Protein AF-A0AAP0E2M1-F1 (afdb_monomer)

pLDDT: mean 97.16, std 3.91, range [71.19, 98.62]

InterPro domains:
  IPR023577 CYTH domain [PF01928] (2-55)
  IPR023577 CYTH domain [PS51707] (1-58)
  IPR033469 CYTH-like domain superfamily [SSF55154] (1-58)

Solvent-accessible surface area (backbone atoms only — not comparable to full-atom values): 4033 Å² total; per-residue (Å²): 136,92,85,83,90,86,81,84,73,92,46,70,70,53,47,50,55,51,51,62,72,45,50,92,73,65,86,83,88,80,51,75,50,77,49,74,61,68,52,100,79,42,60,37,60,77,66,80,40,83,48,73,53,76,46,70,62,133

Secondary structure (DSSP, 8-state):
---------SSHHHHHHHHHHHGGG------EEEEEE--TT-HHHHTT--EEEEEE--

Mean predicted aligned error: 3.2 Å

Sequence (58 aa):
MEVEVKLRLSNSGAHQRLSDLLSPFHCLTHLQSNLFFDTPTARLSSNLTALRLRFYDN

Foldseek 3Di:
DDDDDDDDQPDVVSVVVVCVVCVVVDDDDKDKDKDWDDPPVRVQVVVVHIDIDIDIHD

Radius of gyration: 16.4 Å; Cα contacts (8 Å, |Δi|>4): 39; chains: 1; bounding box: 31×30×41 Å

Structure (mmCIF, N/CA/C/O backbone):
data_AF-A0AAP0E2M1-F1
#
_entry.id   AF-A0AAP0E2M1-F1
#
loop_
_atom_site.group_PDB
_atom_site.id
_atom_site.type_symbol
_atom_site.label_atom_id
_atom_site.label_alt_id
_atom_site.label_comp_id
_atom_site.label_asym_id
_atom_site.label_entity_id
_atom_site.label_seq_id
_atom_site.pdbx_PDB_ins_code
_atom_site.Cartn_x
_atom_site.Cartn_y
_atom_site.Cartn_z
_atom_site.occupancy
_atom_site.B_iso_or_equiv
_atom_site.auth_seq_id
_atom_site.auth_comp_id
_atom_site.auth_asym_id
_atom_site.auth_atom_id
_atom_site.pdbx_PDB_model_num
ATOM 1 N N . MET A 1 1 ? 7.684 -16.740 2.308 1.00 85.62 1 MET A N 1
ATOM 2 C CA . MET A 1 1 ? 6.374 -16.518 1.668 1.00 85.62 1 MET A CA 1
ATOM 3 C C . MET A 1 1 ? 5.680 -15.428 2.460 1.00 85.62 1 MET A C 1
ATOM 5 O O . MET A 1 1 ? 5.456 -15.636 3.644 1.00 85.62 1 MET A O 1
ATOM 9 N N . GLU A 1 2 ? 5.441 -14.265 1.863 1.00 94.94 2 GLU A N 1
ATOM 10 C CA . GLU A 1 2 ? 4.643 -13.201 2.486 1.00 94.94 2 GLU A CA 1
ATOM 11 C C . GLU A 1 2 ? 3.165 -13.491 2.209 1.00 94.94 2 GLU A C 1
ATOM 13 O O . GLU A 1 2 ? 2.806 -13.807 1.074 1.00 94.94 2 GLU A O 1
ATOM 18 N N . VAL A 1 3 ? 2.325 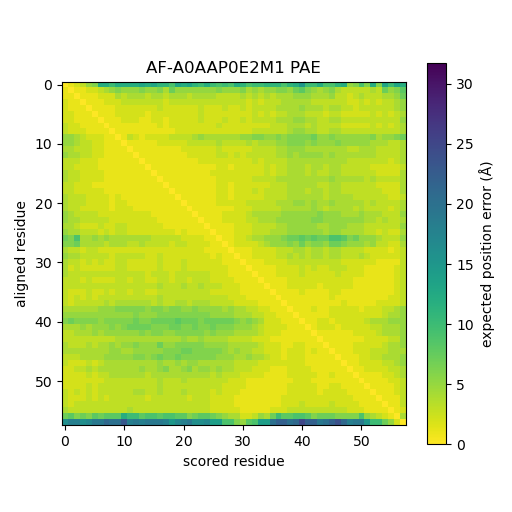-13.460 3.244 1.00 97.38 3 VAL A N 1
ATOM 19 C CA . VAL A 1 3 ? 0.887 -13.736 3.137 1.00 97.38 3 VAL A CA 1
ATOM 20 C C . VAL A 1 3 ? 0.140 -12.659 3.906 1.00 97.38 3 VAL A C 1
ATOM 22 O O . VAL A 1 3 ? 0.373 -12.467 5.096 1.00 97.38 3 VAL A O 1
ATOM 25 N N . GLU A 1 4 ? -0.761 -11.963 3.223 1.00 97.81 4 GLU A N 1
ATOM 26 C CA . GLU A 1 4 ? -1.505 -10.830 3.768 1.00 97.81 4 GLU A CA 1
ATOM 27 C C . GLU A 1 4 ? -2.907 -10.737 3.150 1.00 97.81 4 G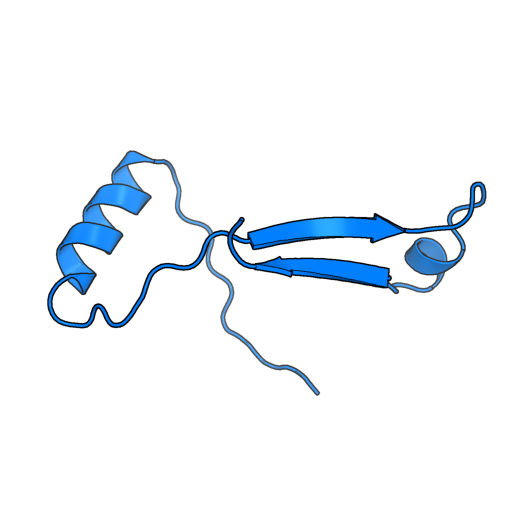LU A C 1
ATOM 29 O O . GLU A 1 4 ? -3.135 -11.155 2.011 1.00 97.81 4 GLU A O 1
ATOM 34 N N . VAL A 1 5 ? -3.856 -10.167 3.899 1.00 98.06 5 VAL A N 1
ATOM 35 C CA . VAL A 1 5 ? -5.211 -9.868 3.415 1.00 98.06 5 VAL A CA 1
ATOM 36 C C . VAL A 1 5 ? -5.234 -8.437 2.883 1.00 98.06 5 VAL A C 1
ATOM 38 O O . VAL A 1 5 ? -5.076 -7.484 3.642 1.00 98.06 5 VAL A O 1
ATOM 41 N N . LYS A 1 6 ? -5.453 -8.277 1.575 1.00 97.69 6 LYS A N 1
ATOM 42 C CA . LYS A 1 6 ? -5.516 -6.971 0.900 1.00 97.69 6 LYS A CA 1
ATOM 43 C C . LYS A 1 6 ? -6.940 -6.651 0.464 1.00 97.69 6 LYS A C 1
ATOM 45 O O . LYS A 1 6 ? -7.477 -7.302 -0.428 1.00 97.69 6 LYS A O 1
ATOM 50 N N . LEU A 1 7 ? -7.532 -5.618 1.063 1.00 98.00 7 LEU A N 1
ATOM 51 C CA . LEU A 1 7 ? -8.872 -5.124 0.736 1.00 98.00 7 LEU A CA 1
ATOM 52 C C . LEU A 1 7 ? -8.793 -3.674 0.254 1.00 98.00 7 LEU A C 1
ATOM 54 O O . LEU A 1 7 ? -8.074 -2.857 0.827 1.00 98.00 7 LEU A O 1
ATOM 58 N N . ARG A 1 8 ? -9.554 -3.338 -0.790 1.00 98.25 8 ARG A N 1
ATOM 59 C CA . ARG A 1 8 ? -9.675 -1.961 -1.282 1.00 98.25 8 ARG A CA 1
ATOM 60 C C . ARG A 1 8 ? -10.879 -1.282 -0.633 1.00 98.25 8 ARG A C 1
ATOM 62 O O . ARG A 1 8 ? -11.994 -1.783 -0.734 1.00 98.25 8 ARG A O 1
ATOM 69 N N . LEU A 1 9 ? -10.669 -0.108 -0.040 1.00 98.31 9 LEU A N 1
ATOM 70 C CA . LEU A 1 9 ? -11.760 0.760 0.410 1.00 98.31 9 LEU A CA 1
ATOM 71 C C . LEU A 1 9 ? -12.339 1.539 -0.776 1.00 98.31 9 LEU A C 1
ATOM 73 O O . LEU A 1 9 ? -11.606 1.966 -1.670 1.00 98.31 9 LEU A O 1
ATOM 77 N N . SER A 1 10 ? -13.660 1.726 -0.792 1.00 97.88 10 SER A N 1
ATOM 78 C CA . SER A 1 10 ? -14.371 2.274 -1.954 1.00 97.88 10 SER A CA 1
ATOM 79 C C . SER A 1 10 ? -14.055 3.746 -2.238 1.00 97.88 10 SER A C 1
ATOM 81 O O . SER A 1 10 ? -14.095 4.162 -3.391 1.00 97.88 10 SER A O 1
ATOM 83 N N . ASN A 1 11 ? -13.792 4.547 -1.201 1.00 98.31 11 ASN A N 1
ATOM 84 C CA . ASN A 1 11 ? -13.531 5.986 -1.296 1.00 98.31 11 ASN A CA 1
ATOM 85 C C . ASN A 1 11 ? -12.958 6.544 0.023 1.00 98.31 11 ASN A C 1
ATOM 87 O O . ASN A 1 11 ? -12.847 5.829 1.021 1.00 98.31 11 ASN A O 1
ATOM 91 N N . SER A 1 12 ? -12.641 7.843 0.032 1.00 98.19 12 SER A N 1
ATOM 92 C CA . SER A 1 12 ? -12.142 8.572 1.206 1.00 98.19 12 SER A CA 1
ATOM 93 C C . SER A 1 12 ? -13.128 8.594 2.382 1.00 98.19 12 SER A C 1
ATOM 95 O O . SER A 1 12 ? -12.701 8.506 3.528 1.00 98.19 12 SER A O 1
ATOM 97 N N . GLY A 1 13 ? -14.442 8.629 2.135 1.00 98.62 13 GLY A N 1
ATOM 98 C CA . GLY A 1 13 ? -15.455 8.548 3.196 1.00 98.62 13 GLY A CA 1
ATOM 99 C C . GLY A 1 13 ? -15.501 7.177 3.885 1.00 98.62 13 GLY A C 1
ATOM 100 O O . GLY A 1 13 ? -15.717 7.083 5.091 1.00 98.62 13 GLY A O 1
ATOM 101 N N . ALA A 1 14 ? -15.262 6.092 3.145 1.00 98.62 14 ALA A N 1
ATOM 102 C CA . ALA A 1 14 ? -15.061 4.758 3.713 1.00 98.62 14 ALA A CA 1
ATOM 103 C C . ALA A 1 14 ? -13.762 4.679 4.532 1.00 98.62 14 ALA A C 1
ATOM 105 O O . ALA A 1 14 ? -13.775 4.097 5.613 1.00 98.62 14 ALA A O 1
ATOM 106 N N . HIS A 1 15 ? -12.681 5.304 4.054 1.00 98.56 15 HIS A N 1
ATOM 107 C CA . HIS A 1 15 ? -11.428 5.416 4.804 1.00 98.56 15 HIS A CA 1
ATOM 108 C C . HIS A 1 15 ? -11.619 6.145 6.140 1.00 98.56 15 HIS A C 1
ATOM 110 O O . HIS A 1 15 ? -11.229 5.605 7.170 1.00 98.56 15 HIS A O 1
ATOM 116 N N . GLN A 1 16 ? -12.264 7.320 6.144 1.00 98.62 16 GLN A N 1
ATOM 117 C CA . GLN A 1 16 ? -12.492 8.083 7.375 1.00 98.62 16 GLN A CA 1
ATOM 118 C C . GLN A 1 16 ? -13.300 7.275 8.395 1.00 98.62 16 GLN A C 1
ATOM 120 O O . GLN A 1 16 ? -12.854 7.106 9.522 1.00 98.62 16 GLN A O 1
ATOM 125 N N . ARG A 1 17 ? -14.423 6.672 7.976 1.00 98.62 17 ARG A N 1
ATOM 126 C CA . ARG A 1 17 ? -15.258 5.846 8.866 1.00 98.62 17 ARG A CA 1
ATOM 127 C C . ARG A 1 17 ? -14.498 4.670 9.478 1.00 98.62 17 ARG A C 1
ATOM 129 O O . ARG A 1 17 ? -14.694 4.369 10.650 1.00 98.62 17 ARG A O 1
ATOM 136 N N . LEU A 1 18 ? -13.652 3.999 8.694 1.00 98.50 18 LEU A N 1
ATOM 137 C CA . LEU A 1 18 ? -12.831 2.901 9.204 1.00 98.50 18 LEU A CA 1
ATOM 138 C C . LEU A 1 18 ? -11.766 3.410 10.183 1.00 98.50 18 LE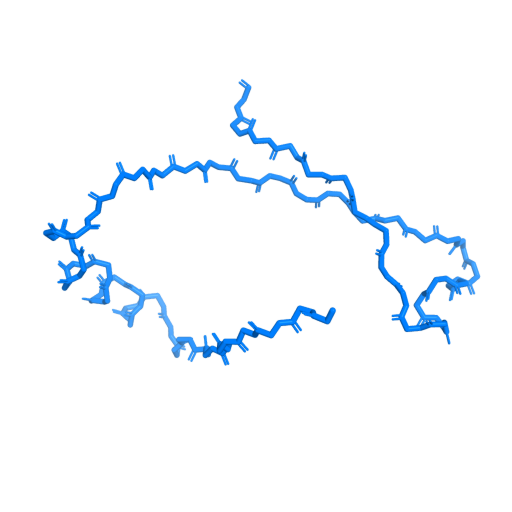U A C 1
ATOM 140 O O . LEU A 1 18 ? -11.552 2.790 11.220 1.00 98.50 18 LEU A O 1
ATOM 144 N N . SER A 1 19 ? -11.130 4.538 9.867 1.00 98.31 19 SER A N 1
ATOM 145 C CA . SER A 1 19 ? -10.151 5.182 10.744 1.00 98.31 19 SER A CA 1
ATOM 146 C C . SER A 1 19 ? -10.772 5.574 12.088 1.00 98.31 19 SER A C 1
ATOM 148 O O . SER A 1 19 ? -10.183 5.297 13.128 1.00 98.31 19 SER A O 1
ATOM 150 N N . ASP A 1 20 ? -11.972 6.162 12.078 1.00 98.56 20 ASP A N 1
ATOM 151 C CA . ASP A 1 20 ? -12.697 6.547 13.294 1.00 98.56 20 ASP A CA 1
ATOM 152 C C . ASP A 1 20 ? -13.044 5.312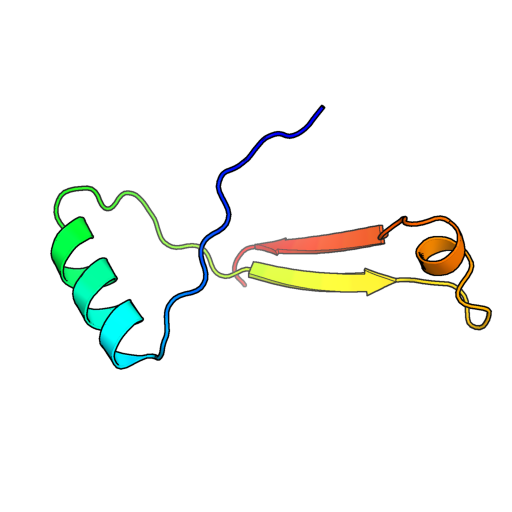 14.139 1.00 98.56 20 ASP A C 1
ATOM 154 O O . ASP A 1 20 ? -12.792 5.290 15.346 1.00 98.56 20 ASP A O 1
ATOM 158 N N . LEU A 1 21 ? -13.553 4.252 13.495 1.00 98.62 21 LEU A N 1
ATOM 159 C CA . LEU A 1 21 ? -13.912 2.990 14.149 1.00 98.62 21 LEU A CA 1
ATOM 160 C C . LEU A 1 21 ? -12.704 2.305 14.809 1.00 98.62 21 LEU A C 1
ATOM 162 O O . LEU A 1 21 ? -12.840 1.722 15.883 1.00 98.62 21 LEU A O 1
ATOM 166 N N . LEU A 1 22 ? -11.531 2.364 14.172 1.00 98.31 22 LEU A N 1
ATOM 167 C CA . LEU A 1 22 ? -10.301 1.736 14.664 1.00 98.31 22 LEU A CA 1
ATOM 168 C C . LEU A 1 22 ? -9.493 2.627 15.621 1.00 98.31 22 LEU A C 1
ATOM 170 O O . LEU A 1 22 ? -8.495 2.159 16.167 1.00 98.31 22 LEU A O 1
ATOM 174 N N . SER A 1 23 ? -9.916 3.872 15.865 1.00 98.12 23 SER A N 1
ATOM 175 C CA . SER A 1 23 ? -9.186 4.821 16.718 1.00 98.12 23 SER A CA 1
ATOM 176 C C . SER A 1 23 ? -8.859 4.314 18.133 1.00 98.12 23 SER A C 1
ATOM 178 O O . SER A 1 23 ? -7.745 4.588 18.582 1.00 98.12 23 SER A O 1
ATOM 180 N N . PRO A 1 24 ? -9.697 3.506 18.825 1.00 98.56 24 PRO A N 1
ATOM 181 C CA . PRO A 1 24 ? -9.332 2.964 20.140 1.00 98.56 24 PRO A CA 1
ATOM 182 C C . PRO A 1 24 ? -8.169 1.961 20.102 1.00 98.56 24 PRO A C 1
ATOM 184 O O . PRO A 1 24 ? -7.592 1.652 21.140 1.00 98.56 24 PRO A O 1
ATOM 187 N N . PHE A 1 25 ? -7.835 1.440 18.919 1.00 98.00 25 PHE A N 1
ATOM 188 C CA . PHE A 1 25 ? -6.758 0.475 18.686 1.00 98.00 25 PHE A CA 1
ATOM 189 C C . PHE A 1 25 ? -5.547 1.110 17.985 1.00 98.00 25 PHE A C 1
ATOM 191 O O . PHE A 1 25 ? -4.652 0.399 17.523 1.00 98.00 25 PHE A O 1
ATOM 198 N N . HIS A 1 26 ? -5.527 2.440 17.852 1.00 97.62 26 HIS A N 1
ATOM 199 C CA . HIS A 1 26 ? -4.435 3.157 17.203 1.00 97.62 26 HIS A CA 1
ATOM 200 C C . HIS A 1 26 ? -3.140 3.048 18.021 1.00 97.62 26 HIS A C 1
ATOM 202 O O . HIS A 1 26 ? -3.155 3.131 19.246 1.00 97.62 26 HIS A O 1
ATOM 208 N N . CYS A 1 27 ? -2.017 2.849 17.328 1.00 96.50 27 CYS A N 1
ATOM 209 C CA . CYS A 1 27 ? -0.691 2.765 17.941 1.00 96.50 27 CYS A CA 1
ATOM 210 C C . CYS A 1 27 ? 0.201 3.914 17.459 1.00 96.50 27 CYS A C 1
ATOM 212 O O . CYS A 1 27 ? 0.653 4.725 18.260 1.00 96.50 27 CYS A O 1
ATOM 214 N N . LEU A 1 28 ? 0.442 4.004 16.147 1.00 96.44 28 LEU A N 1
ATOM 215 C CA . LEU A 1 28 ? 1.340 4.985 15.533 1.00 96.44 28 LEU A CA 1
ATOM 216 C C . LEU A 1 28 ? 0.884 5.323 14.109 1.00 96.44 28 LEU A C 1
ATOM 218 O O . LEU A 1 28 ? 0.204 4.527 13.457 1.00 96.44 28 LEU A O 1
ATOM 222 N N . THR A 1 29 ? 1.322 6.479 13.609 1.00 97.25 29 THR A N 1
ATOM 223 C CA . THR A 1 29 ? 1.183 6.884 12.203 1.00 97.25 29 THR A CA 1
ATOM 224 C C . THR A 1 29 ? 2.553 7.314 11.682 1.00 97.25 29 THR A C 1
ATOM 226 O O . THR A 1 29 ? 3.098 8.296 12.172 1.00 97.25 29 THR A O 1
ATOM 229 N N . HIS A 1 30 ? 3.087 6.602 10.685 1.00 96.44 30 HIS A N 1
ATOM 230 C CA . HIS A 1 30 ? 4.336 6.951 9.996 1.00 96.44 30 HIS A CA 1
ATOM 231 C C . HIS A 1 30 ? 4.061 7.331 8.546 1.00 96.44 30 HIS A C 1
ATOM 233 O O . HIS A 1 30 ? 3.300 6.642 7.854 1.00 96.44 30 HIS A O 1
ATOM 239 N N . LEU A 1 31 ? 4.719 8.384 8.065 1.00 97.88 31 LEU A N 1
ATOM 240 C CA . LEU A 1 31 ? 4.682 8.740 6.651 1.00 97.88 31 LE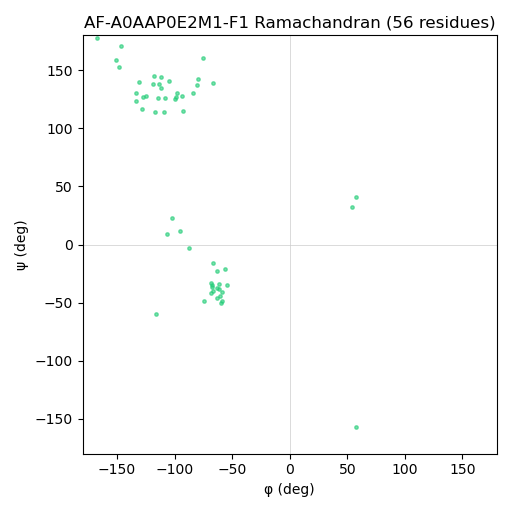U A CA 1
ATOM 241 C C . LEU A 1 31 ? 5.670 7.852 5.889 1.00 97.88 31 LEU A C 1
ATOM 243 O O . LEU A 1 31 ? 6.782 7.620 6.347 1.00 97.88 31 LEU A O 1
ATOM 247 N N . GLN A 1 32 ? 5.281 7.339 4.722 1.00 97.62 32 GLN A N 1
ATOM 248 C CA . GLN A 1 32 ? 6.159 6.510 3.893 1.00 97.62 32 GLN A CA 1
ATOM 249 C C . GLN A 1 32 ? 6.278 7.084 2.487 1.00 97.62 32 GLN A C 1
ATOM 251 O O . GLN A 1 32 ? 5.272 7.254 1.798 1.00 97.62 32 GLN A O 1
ATOM 256 N N . SER A 1 33 ? 7.513 7.277 2.028 1.00 98.00 33 SER A N 1
ATOM 257 C CA . SER A 1 33 ? 7.825 7.574 0.630 1.00 98.00 33 SER A CA 1
ATOM 258 C C . SER A 1 33 ? 8.482 6.359 -0.016 1.00 98.00 33 SER A C 1
ATOM 260 O O . SER A 1 33 ? 9.447 5.805 0.511 1.00 98.00 33 SER A O 1
ATOM 262 N N . ASN A 1 34 ? 7.933 5.901 -1.141 1.00 98.12 34 ASN A N 1
ATOM 263 C CA . ASN A 1 34 ? 8.392 4.699 -1.831 1.00 98.12 34 ASN A CA 1
ATOM 264 C C . ASN A 1 34 ? 8.915 5.074 -3.222 1.00 98.12 34 ASN A C 1
ATOM 266 O O . ASN A 1 34 ? 8.133 5.471 -4.084 1.00 98.12 34 ASN A O 1
ATOM 270 N N . LEU A 1 35 ? 10.219 4.901 -3.441 1.00 98.38 35 LEU A N 1
ATOM 271 C CA . LEU A 1 35 ? 10.850 5.017 -4.755 1.00 98.38 35 LEU A CA 1
ATOM 272 C C . LEU A 1 35 ? 11.015 3.623 -5.360 1.00 98.38 35 LEU A C 1
ATOM 274 O O . LEU A 1 35 ? 11.523 2.715 -4.699 1.00 98.38 35 LEU A O 1
ATOM 278 N N . PHE A 1 36 ? 10.592 3.462 -6.610 1.00 98.38 36 PHE A N 1
ATOM 279 C CA . PHE A 1 36 ? 10.673 2.204 -7.349 1.00 98.38 36 PHE A CA 1
ATOM 280 C C . PHE A 1 36 ? 11.670 2.325 -8.494 1.00 98.38 36 PHE A C 1
ATOM 282 O O . PHE A 1 36 ? 11.772 3.377 -9.123 1.00 98.38 36 PHE A O 1
ATOM 289 N N . PHE A 1 37 ? 12.386 1.237 -8.762 1.00 98.38 37 PHE A N 1
ATOM 290 C CA . PHE A 1 37 ? 13.453 1.203 -9.754 1.00 98.38 37 PHE A CA 1
ATOM 291 C C . PHE A 1 37 ? 13.284 -0.000 -10.678 1.00 98.38 37 PHE A C 1
ATOM 293 O O . PHE A 1 37 ? 12.957 -1.100 -10.231 1.00 98.38 37 PHE A O 1
ATOM 300 N N . ASP A 1 38 ? 13.548 0.219 -11.961 1.00 98.56 38 ASP A N 1
ATOM 301 C CA . ASP A 1 38 ? 13.682 -0.812 -12.989 1.00 98.56 38 ASP A CA 1
ATOM 302 C C . ASP A 1 38 ? 14.732 -0.340 -14.015 1.00 98.56 38 ASP A C 1
ATOM 304 O O . ASP A 1 38 ? 15.191 0.807 -13.976 1.00 98.56 38 ASP A O 1
ATOM 308 N N . THR A 1 39 ? 15.142 -1.213 -14.931 1.00 98.00 39 THR A N 1
ATOM 309 C CA . THR A 1 39 ? 15.938 -0.824 -16.098 1.00 98.00 39 THR A CA 1
ATOM 310 C C . THR A 1 39 ? 15.054 -0.128 -17.140 1.00 98.00 39 THR A C 1
ATOM 312 O O . THR A 1 39 ? 13.845 -0.369 -17.176 1.00 98.00 39 THR A O 1
ATOM 315 N N . PRO A 1 40 ? 15.628 0.653 -18.079 1.00 98.06 40 PRO A N 1
ATOM 316 C CA . PRO A 1 40 ? 14.865 1.213 -19.205 1.00 98.06 40 PRO A CA 1
ATOM 317 C C . PRO A 1 40 ? 14.143 0.155 -20.055 1.00 98.06 40 PRO A C 1
ATOM 319 O O . PRO A 1 40 ? 13.187 0.457 -20.758 1.00 98.06 40 PRO A O 1
ATOM 322 N N . THR A 1 41 ? 14.606 -1.094 -19.987 1.00 97.81 41 THR A N 1
A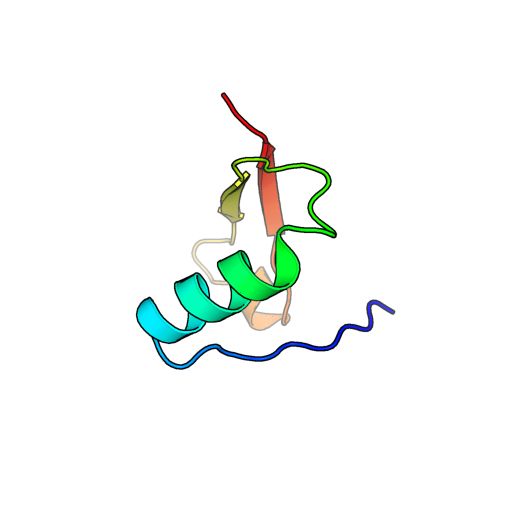TOM 323 C CA . THR A 1 41 ? 14.046 -2.258 -20.679 1.00 97.81 41 THR A CA 1
ATOM 324 C C . THR A 1 41 ? 13.069 -3.079 -19.831 1.00 97.81 41 THR A C 1
ATOM 326 O O . THR A 1 41 ? 12.718 -4.183 -20.238 1.00 97.81 41 THR A O 1
ATOM 329 N N . ALA A 1 42 ? 12.633 -2.578 -18.668 1.00 97.06 42 ALA A N 1
ATOM 330 C CA . ALA A 1 42 ? 11.645 -3.232 -17.804 1.00 97.06 42 ALA A C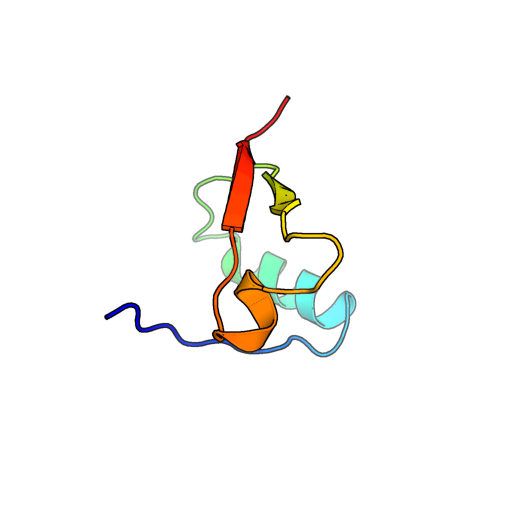A 1
ATOM 331 C C . ALA A 1 42 ? 12.054 -4.657 -17.355 1.00 97.06 42 ALA A C 1
ATOM 333 O O . ALA A 1 42 ? 11.256 -5.602 -17.351 1.00 97.06 42 ALA A O 1
ATOM 334 N N . ARG A 1 43 ? 13.336 -4.856 -17.017 1.00 98.25 43 ARG A N 1
ATOM 335 C CA . ARG A 1 43 ? 13.882 -6.186 -16.698 1.00 98.25 43 ARG A CA 1
ATOM 336 C C . ARG A 1 43 ? 13.309 -6.767 -15.405 1.00 98.25 43 ARG A C 1
ATOM 338 O O . ARG A 1 43 ? 13.124 -7.977 -15.333 1.00 98.25 43 ARG A O 1
ATOM 34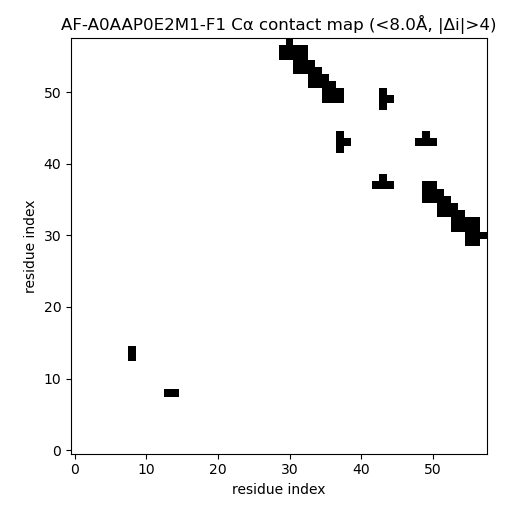5 N N . LEU A 1 44 ? 13.051 -5.961 -14.380 1.00 98.31 44 LEU A N 1
ATOM 346 C CA . LEU A 1 44 ? 12.507 -6.463 -13.115 1.00 98.31 44 LEU A CA 1
ATOM 347 C C . LEU A 1 44 ? 11.030 -6.813 -13.264 1.00 98.31 44 LEU A C 1
ATOM 349 O O . LEU A 1 44 ? 10.626 -7.927 -12.932 1.00 98.31 44 LEU A O 1
ATOM 353 N N . SER A 1 45 ? 10.243 -5.905 -13.835 1.00 97.06 45 SER A N 1
ATOM 354 C CA . SER A 1 45 ? 8.808 -6.118 -14.037 1.00 97.06 45 SER A CA 1
ATOM 355 C C . SER A 1 45 ? 8.502 -7.284 -14.986 1.00 97.06 45 SER A C 1
ATOM 357 O O . SER A 1 45 ? 7.599 -8.070 -14.698 1.00 97.06 45 SER A O 1
ATOM 359 N N . SER A 1 46 ? 9.295 -7.486 -16.046 1.00 97.44 46 SER A N 1
ATOM 360 C CA . SER A 1 46 ? 9.188 -8.680 -16.909 1.00 97.44 46 SER A CA 1
ATOM 361 C C . SER A 1 46 ? 9.484 -9.997 -16.179 1.00 97.44 46 SER A C 1
ATOM 363 O O . SER A 1 46 ? 8.992 -11.044 -16.590 1.00 97.44 46 SER A O 1
ATOM 365 N N . ASN A 1 47 ? 10.224 -9.945 -15.067 1.00 97.94 47 ASN A N 1
ATOM 366 C CA . ASN A 1 47 ? 10.480 -11.075 -14.171 1.00 97.94 47 ASN A CA 1
ATOM 367 C C . ASN A 1 47 ? 9.612 -11.026 -12.899 1.00 97.94 47 ASN A C 1
ATOM 369 O O . ASN A 1 47 ? 9.990 -11.589 -11.871 1.00 97.94 47 ASN A O 1
ATOM 373 N N . LEU A 1 48 ? 8.466 -10.330 -12.941 1.00 97.12 48 LEU A N 1
ATOM 374 C CA . LEU A 1 48 ? 7.508 -10.223 -11.830 1.00 97.12 48 LEU A CA 1
ATOM 375 C C . LEU A 1 48 ? 8.147 -9.743 -10.514 1.00 97.12 48 LEU A C 1
ATOM 377 O O . LEU A 1 48 ? 7.737 -10.134 -9.422 1.00 97.12 48 LEU A O 1
ATOM 381 N N . THR A 1 49 ? 9.171 -8.899 -10.621 1.00 97.94 49 THR A N 1
ATOM 382 C CA . THR A 1 49 ? 9.967 -8.402 -9.499 1.00 97.94 49 THR A CA 1
ATOM 383 C C . THR A 1 49 ? 9.832 -6.886 -9.387 1.00 97.94 49 THR A C 1
ATOM 385 O O . THR A 1 49 ? 9.761 -6.181 -10.391 1.00 97.94 49 THR A O 1
ATOM 388 N N . ALA A 1 50 ? 9.834 -6.367 -8.158 1.00 97.69 50 ALA A N 1
ATOM 389 C CA . ALA A 1 50 ? 9.847 -4.934 -7.881 1.00 97.69 50 ALA A CA 1
ATOM 390 C C . ALA A 1 50 ? 10.990 -4.590 -6.917 1.00 97.69 50 ALA A C 1
ATOM 392 O O . ALA A 1 50 ? 11.081 -5.167 -5.833 1.00 97.69 50 ALA A O 1
ATOM 393 N N . LEU A 1 51 ? 11.840 -3.629 -7.292 1.00 98.38 51 LEU A N 1
ATOM 394 C CA . LEU A 1 51 ? 12.862 -3.062 -6.411 1.00 98.38 51 LEU A CA 1
ATOM 395 C C . LEU A 1 51 ? 12.361 -1.734 -5.841 1.00 98.38 51 LEU A C 1
ATOM 397 O O . LEU A 1 51 ? 11.988 -0.833 -6.594 1.00 98.38 51 LEU A O 1
ATOM 401 N N . ARG A 1 52 ? 12.362 -1.612 -4.511 1.00 98.44 52 ARG A N 1
ATOM 402 C CA . ARG A 1 52 ? 11.829 -0.447 -3.799 1.00 98.44 52 ARG A CA 1
ATOM 403 C C . ARG A 1 52 ? 12.786 0.036 -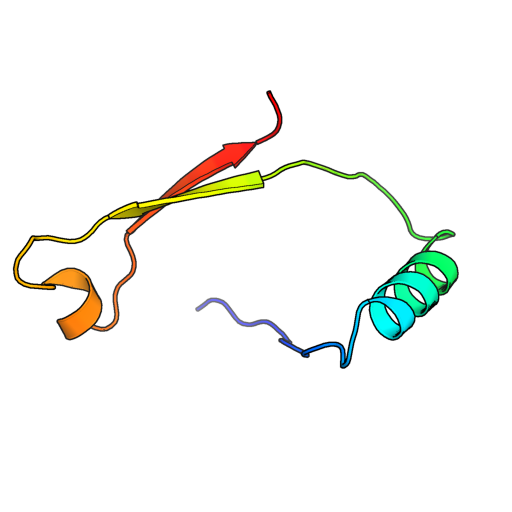2.715 1.00 98.44 52 ARG A C 1
ATOM 405 O O . ARG A 1 52 ? 13.170 -0.750 -1.854 1.00 98.44 52 ARG A O 1
ATOM 412 N N . LEU A 1 53 ? 13.070 1.337 -2.704 1.00 98.38 53 LEU A N 1
ATOM 413 C CA . LEU A 1 53 ? 13.624 2.039 -1.545 1.00 98.38 53 LEU A CA 1
ATOM 414 C C . LEU A 1 53 ? 12.482 2.740 -0.810 1.00 98.38 53 LEU A C 1
ATOM 416 O O . LEU A 1 53 ? 11.697 3.467 -1.423 1.00 98.38 53 LEU A O 1
ATOM 420 N N . ARG A 1 54 ? 12.369 2.494 0.497 1.00 98.31 54 ARG A N 1
ATOM 421 C CA . ARG A 1 54 ? 11.350 3.105 1.351 1.00 98.31 54 ARG A CA 1
ATOM 422 C C . ARG A 1 54 ? 12.011 4.018 2.372 1.00 98.31 54 ARG A C 1
ATOM 424 O O . ARG A 1 54 ? 12.861 3.566 3.132 1.00 98.31 54 ARG A O 1
ATOM 431 N N . PHE A 1 55 ? 11.549 5.259 2.409 1.00 97.75 55 PHE A N 1
ATOM 432 C CA . PHE A 1 55 ? 11.889 6.248 3.423 1.00 97.75 55 PHE A CA 1
ATOM 433 C C . PHE A 1 55 ? 10.700 6.405 4.364 1.00 97.75 55 PHE A C 1
ATOM 435 O O . PHE A 1 55 ? 9.547 6.349 3.922 1.00 97.75 55 PHE A O 1
ATOM 442 N N . TYR A 1 56 ? 10.995 6.550 5.648 1.00 97.44 56 TYR A N 1
ATOM 443 C CA . TYR A 1 56 ? 10.010 6.777 6.693 1.00 97.44 56 TYR A CA 1
ATOM 444 C C . TYR A 1 56 ? 10.196 8.192 7.222 1.00 97.44 56 TYR A C 1
ATOM 446 O O . TYR A 1 56 ? 11.329 8.589 7.481 1.00 97.44 56 TYR A O 1
ATOM 454 N N . ASP A 1 57 ? 9.081 8.897 7.389 1.00 92.69 57 ASP A N 1
ATOM 455 C CA . ASP A 1 57 ? 9.012 10.243 7.951 1.00 92.69 57 ASP A CA 1
ATOM 456 C C . ASP A 1 57 ? 9.877 11.262 7.165 1.00 92.69 57 ASP A C 1
ATOM 458 O O . ASP A 1 57 ? 10.080 11.073 5.960 1.00 92.69 57 ASP A O 1
ATOM 462 N N . ASN A 1 58 ? 10.286 12.374 7.791 1.00 71.19 58 ASN A N 1
ATOM 463 C CA . ASN A 1 58 ? 11.152 13.406 7.193 1.00 71.19 58 ASN A CA 1
ATOM 464 C C . ASN A 1 58 ? 12.557 13.364 7.792 1.00 71.19 58 ASN A C 1
ATOM 466 O O . ASN A 1 58 ? 12.646 13.286 9.038 1.00 71.19 58 ASN A O 1
#

Organism: NCBI:txid152367